Protein AF-A0A7Z9PPK4-F1 (afdb_monomer)

Foldseek 3Di:
DDPVVVVVVVVVVVVVVVVVVVVVVVVVVVPPDPLLVLDDQQAWEFEFDCPDPQDTWTFIARRPGTQWIEDDPPDPPPGAALLSNCVRQPAAFKWFADPNFIWGKHQGFYDYSVPSVCPGTARMKIFTADPVRGTHDIDGHNDDDPGIDTDDPPDDDPSVVD

Sequence (162 aa):
MNPKTRNMVSLLLVVVICAVVAKGSLQKNLTEQDPRELGDPNQMVVETRHSLPWHDEICVRRGKTELFILPNLFHWNSGSPMKDVFQNLGRPQFQGTFLDQDYYVWKVDVRYDWDMENKYRGRFLAVSFKYNKRVNDVTILEELPPDNTPIPAETEFDLESL

Solvent-accessible surface area (backbone atoms only — not comparable to full-atom values): 9201 Å² total; per-residue (Å²): 132,62,72,71,61,55,52,53,52,54,52,52,52,51,53,52,51,52,51,53,52,51,50,54,54,51,49,57,67,71,67,63,68,58,74,64,74,77,53,65,58,83,37,34,31,45,33,80,39,80,79,48,105,87,38,57,39,40,33,38,27,38,39,89,44,78,53,44,40,40,30,37,97,88,39,96,82,57,20,33,48,44,33,49,45,40,68,66,70,41,82,55,48,30,35,32,68,55,98,94,38,60,28,43,25,34,84,39,59,31,31,45,58,89,44,77,84,60,81,64,55,14,45,24,43,34,41,24,58,42,98,86,38,21,33,54,49,76,46,80,27,69,66,81,63,91,71,52,41,76,49,64,91,83,66,81,76,64,53,88,81,74

Radius of gyration: 24.43 Å; Cα contacts (8 Å, |Δi|>4): 265; chains: 1; bounding box: 61×30×78 Å

Structure (mmCIF, N/CA/C/O backbone):
data_AF-A0A7Z9PPK4-F1
#
_entry.id   AF-A0A7Z9PPK4-F1
#
loop_
_atom_site.group_PDB
_atom_site.id
_atom_site.type_symbol
_atom_site.label_atom_id
_atom_site.label_alt_id
_atom_site.label_comp_id
_atom_site.label_asym_id
_atom_site.label_entity_id
_atom_site.label_seq_id
_atom_site.pdbx_PDB_ins_code
_atom_site.Cartn_x
_atom_site.Cartn_y
_atom_site.Cartn_z
_atom_site.occupancy
_atom_site.B_iso_or_equiv
_atom_site.auth_seq_id
_atom_site.auth_comp_id
_atom_site.auth_asym_id
_atom_site.auth_atom_id
_atom_site.pdbx_PDB_model_num
ATOM 1 N N . MET A 1 1 ? 42.023 -11.708 -59.023 1.00 52.38 1 MET A N 1
ATOM 2 C CA . MET A 1 1 ? 42.223 -11.428 -57.580 1.00 52.38 1 MET A CA 1
ATOM 3 C C . MET A 1 1 ? 42.750 -12.691 -56.914 1.00 52.38 1 MET A C 1
ATOM 5 O O . MET A 1 1 ? 42.155 -13.742 -57.113 1.00 52.38 1 MET A O 1
ATOM 9 N N . ASN A 1 2 ? 43.875 -12.617 -56.202 1.00 47.59 2 ASN A N 1
ATOM 10 C CA . ASN A 1 2 ? 44.537 -13.782 -55.604 1.00 47.59 2 ASN A CA 1
ATOM 11 C C . ASN A 1 2 ? 43.668 -14.332 -54.439 1.00 47.59 2 ASN A C 1
ATOM 13 O O . ASN A 1 2 ? 43.238 -13.534 -53.601 1.00 47.59 2 ASN A O 1
ATOM 17 N N . PRO A 1 3 ? 43.355 -15.643 -54.361 1.00 55.81 3 PRO A N 1
ATOM 18 C CA . PRO A 1 3 ? 42.428 -16.203 -53.363 1.00 55.81 3 PRO A CA 1
ATOM 19 C C . PRO A 1 3 ? 42.806 -15.896 -51.904 1.00 55.81 3 PRO A C 1
ATOM 21 O O . PRO A 1 3 ? 41.924 -15.707 -51.068 1.00 55.81 3 PRO A O 1
ATOM 24 N N . LYS A 1 4 ? 44.103 -15.739 -51.603 1.00 55.94 4 LYS A N 1
ATOM 25 C CA . LYS A 1 4 ? 44.589 -15.335 -50.271 1.00 55.94 4 LYS A CA 1
ATOM 26 C C . LYS A 1 4 ? 44.150 -13.917 -49.878 1.00 55.94 4 LYS A C 1
ATOM 28 O O . LYS A 1 4 ? 43.807 -13.675 -48.725 1.00 55.94 4 LYS A O 1
ATOM 33 N N . THR A 1 5 ? 44.099 -12.995 -50.839 1.00 51.91 5 THR A N 1
ATOM 34 C CA . THR A 1 5 ? 43.698 -11.597 -50.614 1.00 51.91 5 THR A CA 1
ATOM 35 C C . THR A 1 5 ? 42.189 -11.475 -50.394 1.00 51.91 5 THR A C 1
ATOM 37 O O . THR A 1 5 ? 41.752 -10.650 -49.600 1.00 51.91 5 THR A O 1
ATOM 40 N N . ARG A 1 6 ? 41.385 -12.337 -51.036 1.00 57.19 6 ARG A N 1
ATOM 41 C CA . ARG A 1 6 ? 39.923 -12.372 -50.851 1.00 57.19 6 ARG A CA 1
ATOM 42 C C . ARG A 1 6 ? 39.543 -12.842 -49.441 1.00 57.19 6 ARG A C 1
ATOM 44 O O . ARG A 1 6 ? 38.683 -12.237 -48.813 1.00 57.19 6 ARG A O 1
ATOM 51 N N . ASN A 1 7 ? 40.250 -13.846 -48.920 1.00 56.62 7 ASN A N 1
ATOM 52 C CA . ASN A 1 7 ? 40.015 -14.379 -47.575 1.00 56.62 7 ASN A CA 1
ATOM 53 C C . ASN A 1 7 ? 40.413 -13.393 -46.469 1.00 56.62 7 ASN A C 1
ATOM 55 O O . ASN A 1 7 ? 39.692 -13.274 -45.484 1.00 56.62 7 ASN A O 1
ATOM 59 N N . MET A 1 8 ? 41.512 -12.648 -46.639 1.00 59.69 8 MET A N 1
ATOM 60 C CA . MET A 1 8 ? 41.910 -11.615 -45.672 1.00 59.69 8 MET A CA 1
ATOM 61 C C . MET A 1 8 ? 40.906 -10.462 -45.594 1.00 59.69 8 MET A C 1
ATOM 63 O O . MET A 1 8 ? 40.587 -10.019 -44.496 1.00 59.69 8 MET A O 1
ATOM 67 N N . VAL A 1 9 ? 40.379 -9.997 -46.733 1.00 61.44 9 VAL A N 1
ATOM 68 C CA . VAL A 1 9 ? 39.382 -8.913 -46.754 1.00 61.44 9 VAL A CA 1
ATOM 69 C C . VAL A 1 9 ? 38.075 -9.365 -46.101 1.00 61.44 9 VAL A C 1
ATOM 71 O O . VAL A 1 9 ? 37.527 -8.627 -45.289 1.00 61.44 9 VAL A O 1
ATOM 74 N N . SER A 1 10 ? 37.612 -10.590 -46.374 1.00 60.88 10 SER A N 1
ATOM 75 C CA . SER A 1 10 ? 36.425 -11.150 -45.714 1.00 60.88 10 SER A CA 1
ATOM 76 C C . SER A 1 10 ? 36.613 -11.327 -44.206 1.00 60.88 10 SER A C 1
ATOM 78 O O . SER A 1 10 ? 35.700 -11.007 -43.449 1.00 60.88 10 SER A O 1
ATOM 80 N N . LEU A 1 11 ? 37.789 -11.776 -43.754 1.00 64.50 11 LEU A N 1
ATOM 81 C CA . LEU A 1 11 ? 38.079 -11.919 -42.324 1.00 64.50 11 LEU A CA 1
ATOM 82 C C . LEU A 1 11 ? 38.080 -10.556 -41.616 1.00 64.50 11 LEU A C 1
ATOM 84 O O . LEU A 1 11 ? 37.500 -10.414 -40.543 1.00 64.50 11 LEU A O 1
ATOM 88 N N . LEU A 1 12 ? 38.678 -9.538 -42.244 1.00 66.25 12 LEU A N 1
ATOM 89 C CA . LEU A 1 12 ? 38.725 -8.181 -41.701 1.00 66.25 12 LEU A CA 1
ATOM 90 C C . LEU A 1 12 ? 37.319 -7.574 -41.581 1.00 66.25 12 LEU A C 1
ATOM 92 O O . LEU A 1 12 ? 36.995 -6.949 -40.576 1.00 66.25 12 LEU A O 1
ATOM 96 N N . LEU A 1 13 ? 36.463 -7.813 -42.578 1.00 61.56 13 LEU A N 1
ATOM 97 C CA . LEU A 1 13 ? 35.085 -7.319 -42.605 1.00 61.56 13 LEU A CA 1
ATOM 98 C C . LEU A 1 13 ? 34.229 -7.966 -41.502 1.00 61.56 13 LEU A C 1
ATOM 100 O O . LEU A 1 13 ? 33.476 -7.270 -40.826 1.00 61.56 13 LEU A O 1
ATOM 104 N N . VAL A 1 14 ? 34.410 -9.268 -41.249 1.00 64.12 14 VAL A N 1
ATOM 105 C CA . VAL A 1 14 ? 33.750 -9.980 -40.139 1.00 64.12 14 VAL A CA 1
ATOM 106 C C . VAL A 1 14 ? 34.211 -9.446 -38.781 1.00 64.12 14 VAL A C 1
ATOM 108 O O . VAL A 1 14 ? 33.376 -9.180 -37.922 1.00 64.12 14 VAL A O 1
ATOM 111 N N . VAL A 1 15 ? 35.515 -9.223 -38.583 1.00 64.69 15 VAL A N 1
ATOM 112 C CA . VAL A 1 15 ? 36.045 -8.688 -37.314 1.00 64.69 15 VAL A CA 1
ATOM 113 C C . VAL A 1 15 ? 35.524 -7.275 -37.038 1.00 64.69 15 VAL A C 1
ATOM 115 O O . VAL A 1 15 ? 35.145 -6.977 -35.906 1.00 64.69 15 VAL A O 1
ATOM 118 N N . VAL A 1 16 ? 35.441 -6.419 -38.061 1.00 62.81 16 VAL A N 1
ATOM 119 C CA . VAL A 1 16 ? 34.893 -5.061 -37.918 1.00 62.81 16 VAL A CA 1
ATOM 120 C C . VAL A 1 16 ? 33.399 -5.100 -37.585 1.00 62.81 16 VAL A C 1
ATOM 122 O O . VAL A 1 16 ? 32.973 -4.387 -36.680 1.00 62.81 16 VAL A O 1
ATOM 125 N N . ILE A 1 17 ? 32.609 -5.965 -38.233 1.00 61.97 17 ILE A N 1
ATOM 126 C CA . ILE A 1 17 ? 31.183 -6.128 -37.903 1.00 61.97 17 ILE A CA 1
ATOM 127 C C . ILE A 1 17 ? 31.018 -6.630 -36.463 1.00 61.97 17 ILE A C 1
ATOM 129 O O . ILE A 1 17 ? 30.249 -6.043 -35.705 1.00 61.97 17 ILE A O 1
ATOM 133 N N . CYS A 1 18 ? 31.778 -7.645 -36.042 1.00 60.41 18 CYS A N 1
ATOM 134 C CA . CYS A 1 18 ? 31.732 -8.148 -34.667 1.00 60.41 18 CYS A CA 1
ATOM 135 C C . CYS A 1 18 ? 32.120 -7.071 -33.642 1.00 60.41 18 CYS A C 1
ATOM 137 O O . CYS A 1 18 ? 31.479 -6.967 -32.599 1.00 60.41 18 CYS A O 1
ATOM 139 N N . ALA A 1 19 ? 33.116 -6.232 -33.941 1.00 57.12 19 ALA A N 1
ATOM 140 C CA . ALA A 1 19 ? 33.516 -5.130 -33.069 1.00 57.12 19 ALA A CA 1
ATOM 141 C C . ALA A 1 19 ? 32.439 -4.035 -32.977 1.00 57.12 19 ALA A C 1
ATOM 143 O O . ALA A 1 19 ? 32.196 -3.511 -31.892 1.00 57.12 19 ALA A O 1
ATOM 144 N N . VAL A 1 20 ? 31.758 -3.710 -34.081 1.00 58.31 20 VAL A N 1
ATOM 145 C CA . VAL A 1 20 ? 30.653 -2.735 -34.094 1.00 58.31 20 VAL A CA 1
ATOM 146 C C . VAL A 1 20 ? 29.429 -3.274 -33.347 1.00 58.31 20 VAL A C 1
ATOM 148 O O . VAL A 1 20 ? 28.821 -2.535 -32.577 1.00 58.31 20 VAL A O 1
ATOM 151 N N . VAL A 1 21 ? 29.107 -4.564 -33.493 1.00 59.03 21 VAL A N 1
ATOM 152 C CA . VAL A 1 21 ? 28.012 -5.216 -32.753 1.00 59.03 21 VAL A CA 1
ATOM 153 C C . VAL A 1 21 ? 28.336 -5.315 -31.260 1.00 59.03 21 VAL A C 1
ATOM 155 O O . VAL A 1 21 ? 27.489 -4.979 -30.436 1.00 59.03 21 VAL A O 1
ATOM 158 N N . ALA A 1 22 ? 29.567 -5.682 -30.892 1.00 54.81 22 ALA A N 1
ATOM 159 C CA . ALA A 1 22 ? 30.004 -5.709 -29.497 1.00 54.81 22 ALA A CA 1
ATOM 160 C C . ALA A 1 22 ? 29.978 -4.309 -28.868 1.00 54.81 22 ALA A C 1
ATOM 162 O O . ALA A 1 22 ? 29.516 -4.155 -27.742 1.00 54.81 22 ALA A O 1
ATOM 163 N N . LYS A 1 23 ? 30.400 -3.272 -29.605 1.00 52.19 23 LYS A N 1
ATOM 164 C CA . LYS A 1 23 ? 30.371 -1.885 -29.126 1.00 52.19 23 LYS A CA 1
ATOM 165 C C . LYS A 1 23 ? 28.940 -1.347 -29.019 1.00 52.19 23 LYS A C 1
ATOM 167 O O . LYS A 1 23 ? 28.623 -0.726 -28.016 1.00 52.19 23 LYS A O 1
ATOM 172 N N . GLY A 1 24 ? 28.056 -1.655 -29.971 1.00 46.38 24 GLY A N 1
ATOM 173 C CA . GLY A 1 24 ? 26.630 -1.308 -29.896 1.00 46.38 24 GLY A CA 1
ATOM 174 C C . GLY A 1 24 ? 25.877 -2.050 -28.782 1.00 46.38 24 GLY A C 1
ATOM 175 O O . GLY A 1 24 ? 25.009 -1.469 -28.135 1.00 46.38 24 GLY A O 1
ATOM 176 N N . SER A 1 25 ? 26.248 -3.304 -28.506 1.00 45.31 25 SER A N 1
ATOM 177 C CA . SER A 1 25 ? 25.702 -4.102 -27.401 1.00 45.31 25 SER A CA 1
ATOM 178 C C . SER A 1 25 ? 26.224 -3.655 -26.033 1.00 45.31 25 SER A C 1
ATOM 180 O O . SER A 1 25 ? 25.453 -3.643 -25.076 1.00 45.31 25 SER A O 1
ATOM 182 N N . LEU A 1 26 ? 27.501 -3.269 -25.920 1.00 44.47 26 LEU A 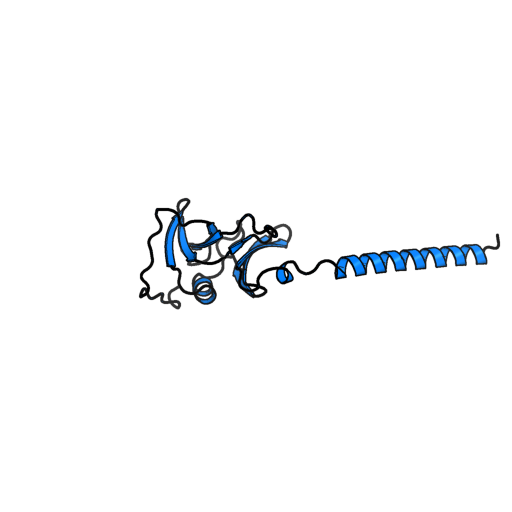N 1
ATOM 183 C CA . LEU A 1 26 ? 28.045 -2.677 -24.693 1.00 44.47 26 LEU A CA 1
ATOM 184 C C . LEU A 1 26 ? 27.444 -1.296 -24.431 1.00 44.47 26 LEU A C 1
ATOM 186 O O . LEU A 1 26 ? 27.170 -0.959 -23.287 1.00 44.47 26 LEU A O 1
ATOM 190 N N . GLN A 1 27 ? 27.222 -0.507 -25.481 1.00 40.12 27 GLN A N 1
ATOM 191 C CA . GLN A 1 27 ? 26.700 0.845 -25.344 1.00 40.12 27 GLN A CA 1
ATOM 192 C C . GLN A 1 27 ? 25.218 0.845 -24.954 1.00 40.12 27 GLN A C 1
ATOM 194 O O . GLN A 1 27 ? 24.862 1.627 -24.086 1.00 40.12 27 GLN A O 1
ATOM 199 N N . LYS A 1 28 ? 24.391 -0.084 -25.468 1.00 40.22 28 LYS A N 1
ATOM 200 C CA . LYS A 1 28 ? 23.012 -0.284 -24.973 1.00 40.22 28 LYS A CA 1
ATOM 201 C C . LYS A 1 28 ? 22.962 -0.659 -23.486 1.00 40.22 28 LYS A C 1
ATOM 203 O O . LYS A 1 28 ? 22.159 -0.089 -22.760 1.00 40.22 28 LYS A O 1
ATOM 208 N N . ASN A 1 29 ? 23.856 -1.539 -23.027 1.00 42.25 29 ASN A N 1
ATOM 209 C CA . ASN A 1 29 ? 23.921 -1.957 -21.618 1.00 42.25 29 ASN A CA 1
ATOM 210 C C . ASN A 1 29 ? 24.510 -0.896 -20.668 1.00 42.25 29 ASN A C 1
ATOM 212 O O . ASN A 1 29 ? 24.320 -0.997 -19.463 1.00 42.25 29 ASN A O 1
ATOM 216 N N . LEU A 1 30 ? 25.239 0.104 -21.177 1.00 43.88 30 LEU A N 1
ATOM 217 C CA . LEU A 1 30 ? 25.823 1.186 -20.367 1.00 43.88 30 LEU A CA 1
ATOM 218 C C . LEU A 1 30 ? 24.947 2.448 -20.308 1.00 43.88 30 LEU A C 1
ATOM 220 O O . LEU A 1 30 ? 25.234 3.336 -19.510 1.00 43.88 30 LEU A O 1
ATOM 224 N N . THR A 1 31 ? 23.913 2.559 -21.150 1.00 48.69 31 THR A N 1
ATOM 225 C CA . THR A 1 31 ? 23.030 3.740 -21.201 1.00 48.69 31 THR A CA 1
ATOM 226 C C . THR A 1 31 ? 21.666 3.547 -20.550 1.00 48.69 31 THR A C 1
ATOM 228 O O . THR A 1 31 ? 20.993 4.540 -20.292 1.00 48.69 31 THR A O 1
ATOM 231 N N . GLU A 1 32 ? 21.246 2.316 -20.258 1.00 50.31 32 GLU A N 1
ATOM 232 C CA . GLU A 1 32 ? 20.070 2.081 -19.413 1.00 50.31 32 GLU A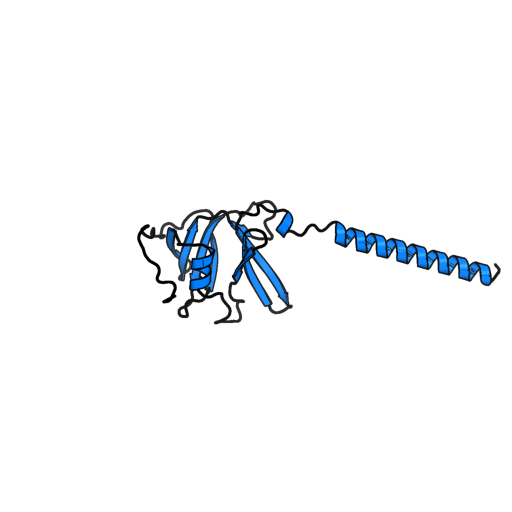 CA 1
ATOM 233 C C . GLU A 1 32 ? 20.501 2.171 -17.946 1.00 50.31 32 GLU A C 1
ATOM 235 O O . GLU A 1 32 ? 20.831 1.174 -17.308 1.00 50.31 32 GLU A O 1
ATOM 240 N N . GLN A 1 33 ? 20.553 3.398 -17.414 1.00 52.19 33 GLN A N 1
ATOM 241 C CA . GLN A 1 33 ? 20.532 3.585 -15.964 1.00 52.19 33 GLN A CA 1
ATOM 242 C C . GLN A 1 33 ? 19.301 2.865 -15.420 1.00 52.19 33 GLN A C 1
ATOM 244 O O . GLN A 1 33 ? 18.200 3.058 -15.941 1.00 52.19 33 GLN A O 1
ATOM 249 N N . ASP A 1 34 ? 19.498 2.040 -14.391 1.00 58.44 34 ASP A N 1
ATOM 250 C CA . ASP A 1 34 ? 18.403 1.353 -13.716 1.00 58.44 34 ASP A CA 1
ATOM 251 C C . ASP A 1 34 ? 17.343 2.413 -13.345 1.00 58.44 34 ASP A C 1
ATOM 253 O O . ASP A 1 34 ? 17.677 3.392 -12.671 1.00 58.44 34 ASP A O 1
ATOM 257 N N . PRO A 1 35 ? 16.076 2.272 -13.777 1.00 55.78 35 PRO A N 1
ATOM 258 C CA . PRO A 1 35 ? 14.988 3.173 -13.397 1.00 55.78 35 PRO A CA 1
ATOM 259 C C . PRO A 1 35 ? 14.904 3.428 -11.882 1.00 55.78 35 PRO A C 1
ATOM 261 O O . PRO A 1 35 ? 14.422 4.477 -11.448 1.00 55.78 35 PRO A O 1
ATOM 264 N N . ARG A 1 36 ? 15.404 2.492 -11.061 1.00 60.06 36 ARG A N 1
ATOM 265 C CA . ARG A 1 36 ? 15.516 2.609 -9.599 1.00 60.06 36 ARG A CA 1
ATOM 266 C C . ARG A 1 36 ? 16.565 3.630 -9.136 1.00 60.06 36 ARG A C 1
ATOM 268 O O . ARG A 1 36 ? 16.510 4.047 -7.983 1.00 60.06 36 ARG A O 1
ATOM 275 N N . GLU A 1 37 ? 17.499 4.036 -9.994 1.00 59.66 37 GLU A N 1
ATOM 276 C CA . GLU A 1 37 ? 18.561 5.018 -9.711 1.00 59.66 37 GLU A CA 1
ATOM 277 C C . GLU A 1 37 ? 18.197 6.453 -10.110 1.00 59.66 37 GLU A C 1
ATOM 279 O O . GLU A 1 37 ? 18.867 7.391 -9.687 1.00 59.66 37 GLU A O 1
ATOM 284 N N . LEU A 1 38 ? 17.125 6.635 -10.884 1.00 57.22 38 LEU A N 1
ATOM 285 C CA . LEU A 1 38 ? 16.678 7.939 -11.389 1.00 57.22 38 LEU A CA 1
ATOM 286 C C . LEU A 1 38 ? 15.575 8.594 -10.533 1.00 57.22 38 LEU A C 1
ATOM 288 O O . LEU A 1 38 ? 15.141 9.703 -10.839 1.00 57.22 38 LEU A O 1
ATOM 292 N N . GLY A 1 39 ? 15.104 7.924 -9.475 1.00 63.25 39 GLY A N 1
ATOM 293 C CA . GLY A 1 39 ? 14.023 8.401 -8.604 1.00 63.25 39 GLY A CA 1
ATOM 294 C C . GLY A 1 39 ? 14.494 8.928 -7.245 1.00 63.25 39 GLY A C 1
ATOM 295 O O . GLY A 1 39 ? 15.588 8.609 -6.787 1.00 63.25 39 GLY A O 1
ATOM 296 N N . ASP A 1 40 ? 13.637 9.700 -6.569 1.00 74.19 40 ASP A N 1
ATOM 297 C CA . ASP A 1 40 ? 13.850 10.081 -5.168 1.00 74.19 40 ASP A CA 1
ATOM 298 C C . ASP A 1 40 ? 13.935 8.810 -4.295 1.00 74.19 40 ASP A C 1
ATOM 300 O O . ASP A 1 40 ? 12.984 8.020 -4.277 1.00 74.19 40 ASP A O 1
ATOM 304 N N . PRO A 1 41 ? 15.044 8.586 -3.562 1.00 75.38 41 PRO A N 1
ATOM 305 C CA . PRO A 1 41 ? 15.221 7.390 -2.742 1.00 75.38 41 PRO A CA 1
ATOM 306 C C . PRO A 1 41 ? 14.209 7.282 -1.595 1.00 75.38 41 PRO A C 1
ATOM 308 O O . PRO A 1 41 ? 14.038 6.193 -1.049 1.00 75.38 41 PRO A O 1
ATOM 311 N N . ASN A 1 42 ? 13.541 8.376 -1.225 1.00 79.25 42 ASN A N 1
ATOM 312 C CA . ASN A 1 42 ? 12.534 8.405 -0.168 1.00 79.25 42 ASN A CA 1
ATOM 313 C C . ASN A 1 42 ? 11.103 8.229 -0.690 1.00 79.25 42 ASN A C 1
ATOM 315 O O . ASN A 1 42 ? 10.205 7.958 0.111 1.00 79.25 42 ASN A O 1
ATOM 319 N N . GLN A 1 43 ? 10.883 8.349 -2.002 1.00 84.44 43 GLN A N 1
ATOM 320 C CA . GLN A 1 43 ? 9.566 8.166 -2.603 1.00 84.44 43 GLN A CA 1
ATOM 321 C C . GLN A 1 43 ? 9.199 6.679 -2.651 1.00 84.44 43 GLN A C 1
ATOM 323 O O . GLN A 1 43 ? 10.024 5.824 -2.996 1.00 84.44 43 GLN A O 1
ATOM 328 N N . MET A 1 44 ? 7.945 6.362 -2.317 1.00 89.62 44 MET A N 1
ATOM 329 C CA . MET A 1 44 ? 7.418 5.021 -2.538 1.00 89.62 44 MET A CA 1
ATOM 330 C C . MET A 1 44 ? 7.073 4.810 -4.006 1.00 89.62 44 MET A C 1
ATOM 332 O O . MET A 1 44 ? 6.566 5.697 -4.690 1.00 89.62 44 MET A O 1
ATOM 336 N N . VAL A 1 45 ? 7.319 3.602 -4.491 1.00 88.38 45 VAL A N 1
ATOM 337 C CA . VAL A 1 45 ? 6.980 3.217 -5.855 1.00 88.38 45 VAL A CA 1
ATOM 338 C C . VAL A 1 45 ? 6.242 1.892 -5.818 1.00 88.38 45 VAL A C 1
ATOM 340 O O . VAL A 1 45 ? 6.731 0.928 -5.228 1.00 88.38 45 VAL A O 1
ATOM 343 N N . VAL A 1 46 ? 5.075 1.863 -6.452 1.00 87.25 46 VAL A N 1
ATOM 344 C CA . VAL A 1 46 ? 4.361 0.636 -6.798 1.00 87.25 46 VAL A CA 1
ATOM 345 C C . VAL A 1 46 ? 4.909 0.176 -8.147 1.00 87.25 46 VAL A C 1
ATOM 347 O O . VAL A 1 46 ? 4.685 0.813 -9.173 1.00 87.25 46 VAL A O 1
ATOM 350 N N . GLU A 1 47 ? 5.711 -0.880 -8.119 1.00 83.62 47 GLU A N 1
ATOM 351 C CA . GLU A 1 47 ? 6.420 -1.445 -9.264 1.00 83.62 47 GLU A CA 1
ATOM 352 C C . GLU A 1 47 ? 5.694 -2.683 -9.779 1.00 83.62 47 GLU A C 1
ATOM 354 O O . GLU A 1 47 ? 5.399 -3.592 -9.003 1.00 83.62 47 GLU A O 1
ATOM 359 N N . THR A 1 48 ? 5.450 -2.736 -11.087 1.00 76.00 48 THR A N 1
ATOM 360 C CA . THR A 1 48 ? 4.908 -3.927 -11.744 1.00 76.00 48 THR A CA 1
ATOM 361 C C . THR A 1 48 ? 6.075 -4.738 -12.285 1.00 76.00 48 THR A C 1
ATOM 363 O O . THR A 1 48 ? 6.721 -4.357 -13.259 1.00 76.00 48 THR A O 1
ATOM 366 N N . ARG A 1 49 ? 6.377 -5.872 -11.653 1.00 71.44 49 ARG A N 1
ATOM 367 C CA . ARG A 1 49 ? 7.452 -6.759 -12.096 1.00 71.44 49 ARG A CA 1
ATOM 368 C C . ARG A 1 49 ? 6.890 -7.841 -12.996 1.00 71.44 49 ARG A C 1
ATOM 370 O O . ARG A 1 49 ? 6.169 -8.723 -12.541 1.00 71.44 49 ARG A O 1
ATOM 377 N N . HIS A 1 50 ? 7.305 -7.817 -14.255 1.00 61.31 50 HIS A N 1
ATOM 378 C CA . HIS A 1 50 ? 7.119 -8.942 -15.166 1.00 61.31 50 HIS A CA 1
ATOM 379 C C . HIS A 1 50 ? 8.237 -9.955 -14.908 1.00 61.31 50 HIS A C 1
ATOM 381 O O . HIS A 1 50 ? 9.279 -9.928 -15.565 1.00 61.31 50 HIS A O 1
ATOM 387 N N . SER A 1 51 ? 8.074 -10.802 -13.889 1.00 51.16 51 SER A N 1
ATOM 388 C CA . SER A 1 51 ? 9.107 -11.777 -13.524 1.00 51.16 51 SER A CA 1
ATOM 389 C C . SER A 1 51 ? 9.066 -13.012 -14.433 1.00 51.16 51 SER A C 1
ATOM 391 O O . SER A 1 51 ? 10.121 -13.543 -14.782 1.00 51.16 51 SER A O 1
ATOM 393 N N . LEU A 1 52 ? 7.876 -13.434 -14.889 1.00 44.12 52 LEU A N 1
ATOM 394 C CA . LEU A 1 52 ? 7.650 -14.541 -15.834 1.00 44.12 52 LEU A CA 1
ATOM 395 C C . LEU A 1 52 ? 6.358 -14.313 -16.655 1.00 44.12 52 LEU A C 1
ATOM 397 O O . LEU A 1 52 ? 5.487 -13.587 -16.189 1.00 44.12 52 LEU A O 1
ATOM 401 N N . PRO A 1 53 ? 6.141 -15.000 -17.803 1.00 46.84 53 PRO A N 1
ATOM 402 C CA . PRO A 1 53 ? 4.940 -14.859 -18.658 1.00 46.84 53 PRO A CA 1
ATOM 403 C C . PRO A 1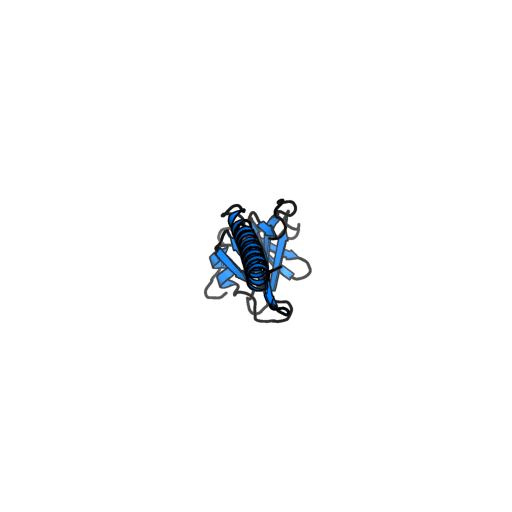 53 ? 3.577 -15.130 -17.987 1.00 46.84 53 PRO A C 1
ATOM 405 O O . PRO A 1 53 ? 2.541 -15.038 -18.635 1.00 46.84 53 PRO A O 1
ATOM 408 N N . TRP A 1 54 ? 3.579 -15.513 -16.710 1.00 47.94 54 TRP A N 1
ATOM 409 C CA . TRP A 1 54 ? 2.408 -15.907 -15.923 1.00 47.94 54 TRP A CA 1
ATOM 410 C C . TRP A 1 54 ? 2.395 -15.253 -14.530 1.00 47.94 54 TRP A C 1
ATOM 412 O O . TRP A 1 54 ? 1.523 -15.560 -13.719 1.00 47.94 54 TRP A O 1
ATOM 422 N N . HIS A 1 55 ? 3.411 -14.444 -14.210 1.00 53.06 55 HIS A N 1
ATOM 423 C CA . HIS A 1 55 ? 3.641 -13.885 -12.879 1.00 53.06 55 HIS A CA 1
ATOM 424 C C . HIS A 1 55 ? 3.952 -12.399 -13.013 1.00 53.06 55 HIS A C 1
ATOM 426 O O . HIS A 1 55 ? 5.111 -12.001 -13.118 1.00 53.06 55 HIS A O 1
ATOM 432 N N . ASP A 1 56 ? 2.891 -11.598 -13.010 1.00 56.16 56 ASP A N 1
ATOM 433 C CA . ASP A 1 56 ? 3.012 -10.193 -12.662 1.00 56.16 56 ASP A CA 1
ATOM 434 C C . ASP A 1 56 ? 2.982 -10.108 -11.138 1.00 56.16 56 ASP A C 1
ATOM 436 O O . ASP A 1 56 ? 1.993 -10.466 -10.492 1.00 56.16 56 ASP A O 1
ATOM 440 N N . GLU A 1 57 ? 4.104 -9.701 -10.556 1.00 72.69 57 GLU A N 1
ATOM 441 C CA . GLU A 1 57 ? 4.195 -9.386 -9.135 1.00 72.69 57 GLU A CA 1
ATOM 442 C C . GLU A 1 57 ? 4.180 -7.870 -8.996 1.00 72.69 57 GLU A C 1
ATOM 444 O O . GLU A 1 57 ? 5.046 -7.181 -9.538 1.00 72.69 57 GLU A O 1
ATOM 449 N N . ILE A 1 58 ? 3.204 -7.334 -8.266 1.00 78.31 58 ILE A N 1
ATOM 450 C CA . ILE A 1 58 ? 3.243 -5.924 -7.886 1.00 78.31 58 ILE A CA 1
ATOM 451 C C . ILE A 1 58 ? 4.030 -5.832 -6.579 1.00 78.31 58 ILE A C 1
ATOM 453 O O . ILE A 1 58 ? 3.741 -6.526 -5.604 1.00 78.31 58 ILE A O 1
ATOM 457 N N . CYS A 1 59 ? 5.042 -4.976 -6.564 1.00 87.06 59 CYS A N 1
ATOM 458 C CA . CYS A 1 59 ? 5.930 -4.746 -5.435 1.00 87.06 59 CYS A CA 1
ATOM 459 C C . CYS A 1 59 ? 5.823 -3.288 -4.995 1.00 87.06 59 CYS A C 1
ATOM 461 O O . CYS A 1 59 ? 5.976 -2.383 -5.810 1.00 87.06 59 CYS A O 1
ATOM 463 N N . VAL A 1 60 ? 5.672 -3.038 -3.697 1.00 88.94 60 VAL A N 1
ATOM 464 C CA . VAL A 1 60 ? 5.844 -1.694 -3.140 1.00 88.94 60 VAL A CA 1
ATOM 465 C C . VAL A 1 60 ? 7.264 -1.562 -2.610 1.00 88.94 60 VAL A C 1
ATOM 467 O O . VAL A 1 60 ? 7.709 -2.355 -1.780 1.00 88.94 60 VAL A O 1
ATOM 470 N N . ARG A 1 61 ? 7.991 -0.553 -3.088 1.00 89.62 61 ARG A N 1
ATOM 471 C CA . ARG A 1 61 ? 9.377 -0.281 -2.691 1.00 89.62 61 ARG A CA 1
ATOM 472 C C . ARG A 1 61 ? 9.586 1.168 -2.274 1.00 89.62 61 ARG A C 1
ATOM 474 O O . ARG A 1 61 ? 8.804 2.045 -2.627 1.00 89.62 61 ARG A O 1
ATOM 481 N N . ARG A 1 62 ? 10.695 1.424 -1.583 1.00 87.69 62 ARG A N 1
ATOM 482 C CA . ARG A 1 62 ? 11.244 2.763 -1.333 1.00 87.69 62 ARG A CA 1
ATOM 483 C C . ARG A 1 62 ? 12.715 2.767 -1.738 1.00 87.69 62 ARG A C 1
ATOM 485 O O . ARG A 1 62 ? 13.511 1.995 -1.200 1.00 87.69 62 ARG A O 1
ATOM 492 N N . GLY A 1 63 ? 13.073 3.583 -2.728 1.00 82.06 63 GLY A N 1
ATOM 493 C CA . GLY A 1 63 ? 14.397 3.517 -3.351 1.00 82.06 63 GLY A CA 1
ATOM 494 C C . GLY A 1 63 ? 14.680 2.114 -3.906 1.00 82.06 63 GLY A C 1
ATOM 495 O O . GLY A 1 63 ? 13.904 1.607 -4.719 1.00 82.06 63 GLY A O 1
ATOM 496 N N . LYS A 1 64 ? 15.767 1.477 -3.448 1.00 79.25 64 LYS A N 1
ATOM 497 C CA . LYS A 1 64 ? 16.147 0.096 -3.814 1.00 79.25 64 LYS A CA 1
ATOM 498 C C . LYS A 1 64 ? 15.561 -0.977 -2.880 1.00 79.25 64 LYS A C 1
ATOM 500 O O . LYS A 1 64 ? 15.743 -2.162 -3.146 1.00 79.25 64 LYS A O 1
ATOM 505 N N . THR A 1 65 ? 14.879 -0.584 -1.804 1.00 84.94 65 THR A N 1
ATOM 506 C CA . THR A 1 65 ? 14.375 -1.504 -0.777 1.00 84.94 65 THR A CA 1
ATOM 507 C C . THR A 1 65 ? 12.946 -1.923 -1.084 1.00 84.9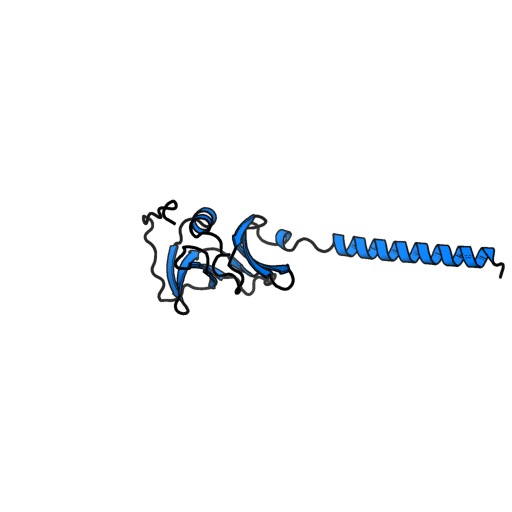4 65 THR A C 1
ATOM 509 O O . THR A 1 65 ? 12.046 -1.085 -1.127 1.00 84.94 65 THR A O 1
ATOM 512 N N . GLU A 1 66 ? 12.731 -3.222 -1.259 1.00 87.75 66 GLU A N 1
ATOM 513 C CA . GLU A 1 66 ? 11.398 -3.821 -1.300 1.00 87.75 66 GLU A CA 1
ATOM 514 C C . GLU A 1 66 ? 10.767 -3.810 0.093 1.00 87.75 66 GLU A C 1
ATOM 516 O O . GLU A 1 66 ? 11.409 -4.192 1.069 1.00 87.75 66 GLU A O 1
ATOM 521 N N . LEU A 1 67 ? 9.522 -3.342 0.178 1.00 89.69 67 LEU A N 1
ATOM 522 C CA . LEU A 1 67 ? 8.780 -3.264 1.433 1.00 89.69 67 LEU A CA 1
ATOM 523 C C . LEU A 1 67 ? 7.794 -4.424 1.551 1.00 89.69 67 LEU A C 1
ATOM 525 O O . LEU A 1 67 ? 7.714 -5.056 2.597 1.00 89.69 67 LEU A O 1
ATOM 529 N N . PHE A 1 68 ? 7.023 -4.700 0.502 1.00 89.75 68 PHE A N 1
ATOM 530 C CA . PHE A 1 68 ? 6.093 -5.825 0.475 1.00 89.75 68 PHE A CA 1
ATOM 531 C C . PHE A 1 68 ? 5.593 -6.090 -0.944 1.00 89.75 68 PHE A C 1
ATOM 533 O O . PHE A 1 68 ? 5.704 -5.242 -1.834 1.00 89.75 68 PHE A O 1
ATOM 540 N N . ILE A 1 69 ? 5.002 -7.267 -1.127 1.00 86.69 69 ILE A N 1
ATOM 541 C CA . ILE A 1 69 ? 4.448 -7.732 -2.391 1.00 86.69 69 ILE A CA 1
ATOM 542 C C . ILE A 1 69 ? 2.933 -7.896 -2.293 1.00 86.69 69 ILE A C 1
ATOM 544 O O . ILE A 1 69 ? 2.379 -8.327 -1.274 1.00 86.69 69 ILE A O 1
ATOM 548 N N . LEU A 1 70 ? 2.259 -7.558 -3.381 1.00 81.19 70 LEU A N 1
ATOM 549 C CA . LEU A 1 70 ? 0.855 -7.868 -3.579 1.00 81.19 70 LEU A CA 1
ATOM 550 C C . LEU A 1 70 ? 0.720 -9.268 -4.185 1.00 81.19 70 LEU A C 1
ATOM 552 O O . LEU A 1 70 ? 1.625 -9.737 -4.882 1.00 81.19 70 LEU A O 1
ATOM 556 N N . PRO A 1 71 ? -0.423 -9.938 -3.973 1.00 71.12 71 PRO A N 1
ATOM 557 C CA . PRO A 1 71 ? -0.685 -11.198 -4.636 1.00 71.12 71 PRO A CA 1
ATOM 558 C C . PRO A 1 71 ? -0.852 -10.990 -6.146 1.00 71.12 71 PRO A C 1
ATOM 560 O O . PRO A 1 71 ? -1.585 -10.110 -6.587 1.00 71.12 71 PRO A O 1
ATOM 563 N N . ASN A 1 72 ? -0.259 -11.877 -6.944 1.00 66.44 72 ASN A N 1
ATOM 564 C CA . ASN A 1 72 ? -0.718 -12.092 -8.316 1.00 66.44 72 ASN A CA 1
ATOM 565 C C . ASN A 1 72 ? -2.208 -12.507 -8.287 1.00 66.44 72 ASN A C 1
ATOM 567 O O . ASN A 1 72 ? -2.608 -13.297 -7.422 1.00 66.44 72 ASN A O 1
ATOM 571 N N . LEU A 1 73 ? -3.007 -12.022 -9.246 1.00 59.47 73 LEU A N 1
ATOM 572 C CA . LEU A 1 73 ? -4.453 -12.266 -9.401 1.00 59.47 73 LEU A CA 1
ATOM 573 C C . LEU A 1 73 ? -4.855 -13.749 -9.264 1.00 59.47 73 LEU A C 1
ATOM 575 O O . LEU A 1 73 ? -5.983 -14.058 -8.886 1.00 59.47 73 LEU A O 1
ATOM 579 N N . PHE A 1 74 ? -3.931 -14.675 -9.528 1.00 59.28 74 PHE A N 1
ATOM 580 C CA . PHE A 1 74 ? -4.172 -16.120 -9.522 1.00 59.28 74 PHE A CA 1
ATOM 581 C C . PHE A 1 74 ? -3.870 -16.838 -8.195 1.00 59.28 74 PHE A C 1
ATOM 583 O O . PHE A 1 74 ? -4.200 -18.018 -8.054 1.00 59.28 74 PHE A O 1
ATOM 590 N N . HIS A 1 75 ? -3.272 -16.172 -7.199 1.00 63.03 75 HIS A N 1
ATOM 591 C CA . HIS A 1 75 ? -2.827 -16.832 -5.967 1.00 63.03 75 HIS A CA 1
ATOM 592 C C . HIS A 1 75 ? -3.431 -16.204 -4.706 1.00 63.03 75 HIS A C 1
ATOM 594 O O . HIS A 1 75 ? -2.995 -15.188 -4.173 1.00 63.03 75 HIS A O 1
ATOM 600 N N . TRP A 1 76 ? -4.440 -16.883 -4.159 1.00 57.47 76 TRP A N 1
ATOM 601 C CA . TRP A 1 76 ? -5.163 -16.458 -2.959 1.00 57.47 76 TRP A CA 1
ATOM 602 C C . TRP A 1 76 ? -4.274 -16.226 -1.718 1.00 57.47 76 TRP A C 1
ATOM 604 O O . TRP A 1 76 ? -4.582 -15.333 -0.930 1.00 57.47 76 TRP A O 1
ATOM 614 N N . ASN A 1 77 ? -3.143 -16.931 -1.593 1.00 66.88 77 ASN A N 1
ATOM 615 C CA . ASN A 1 77 ? -2.233 -16.876 -0.439 1.00 66.88 77 ASN A CA 1
ATOM 616 C C . ASN A 1 77 ? -0.849 -16.256 -0.733 1.00 66.88 77 ASN A C 1
ATOM 618 O O . ASN A 1 77 ? 0.082 -16.521 0.019 1.00 66.88 77 ASN A O 1
ATOM 622 N N . SER A 1 78 ? -0.659 -15.485 -1.808 1.00 71.25 78 SER A N 1
ATOM 623 C CA . SER A 1 78 ? 0.684 -15.008 -2.207 1.00 71.25 78 SER A CA 1
ATOM 624 C C . SER A 1 78 ? 1.068 -13.604 -1.730 1.00 71.25 78 SER A C 1
ATOM 626 O O . SER A 1 78 ? 2.236 -13.249 -1.835 1.00 71.25 78 SER A O 1
ATOM 628 N N . GLY A 1 79 ? 0.141 -12.814 -1.182 1.00 82.06 79 GLY A N 1
ATOM 629 C CA . GLY A 1 79 ? 0.457 -11.470 -0.683 1.00 82.06 79 GLY A CA 1
ATOM 630 C C . GLY A 1 79 ? 1.365 -11.490 0.550 1.00 82.06 79 GLY A C 1
ATOM 631 O O . GLY A 1 79 ? 1.381 -12.468 1.313 1.00 82.06 79 GLY A O 1
ATOM 632 N N . SER A 1 80 ? 2.095 -10.401 0.788 1.00 89.38 80 SER A N 1
ATOM 633 C CA . SER A 1 80 ? 2.841 -10.223 2.038 1.00 89.38 80 SER A CA 1
ATOM 634 C C . SER A 1 80 ? 1.909 -10.272 3.260 1.00 89.38 80 SER A C 1
ATOM 636 O O . SER A 1 80 ? 0.761 -9.826 3.174 1.00 89.38 80 SER A O 1
ATOM 638 N N . PRO A 1 81 ? 2.364 -10.818 4.399 1.00 91.56 81 PRO A N 1
ATOM 639 C CA . PRO A 1 81 ? 1.665 -10.706 5.678 1.00 91.56 81 PRO A CA 1
ATOM 640 C C . PRO A 1 81 ? 1.395 -9.247 6.070 1.00 91.56 81 PRO A C 1
ATOM 642 O O . PRO A 1 81 ? 2.224 -8.367 5.841 1.00 91.56 81 PRO A O 1
ATOM 645 N N . MET A 1 82 ? 0.254 -8.996 6.712 1.00 92.94 82 MET A N 1
ATOM 646 C CA . MET A 1 82 ? -0.125 -7.681 7.238 1.00 92.94 82 MET A CA 1
ATOM 647 C C . MET A 1 82 ? 0.908 -7.154 8.235 1.00 92.94 82 MET A C 1
ATOM 649 O O . MET A 1 82 ? 1.262 -5.976 8.186 1.00 92.94 82 MET A O 1
ATOM 653 N N . LYS A 1 83 ? 1.452 -8.044 9.073 1.00 93.00 83 LYS A N 1
ATOM 654 C CA . LYS A 1 83 ? 2.561 -7.752 9.985 1.00 93.00 83 LYS A CA 1
ATOM 655 C C . LYS A 1 83 ? 3.730 -7.059 9.280 1.00 93.00 83 LYS A C 1
ATOM 657 O O . LYS A 1 83 ? 4.170 -6.006 9.735 1.00 93.00 83 LYS A O 1
ATOM 662 N N . ASP A 1 84 ? 4.184 -7.599 8.152 1.00 91.75 84 ASP A N 1
ATOM 663 C CA . ASP A 1 84 ? 5.343 -7.076 7.419 1.00 91.75 84 ASP A CA 1
ATOM 664 C C . ASP A 1 84 ? 5.054 -5.685 6.842 1.00 91.75 84 ASP A C 1
ATOM 666 O O . ASP A 1 84 ? 5.898 -4.789 6.898 1.00 91.75 84 ASP A O 1
ATOM 670 N N . VAL A 1 85 ? 3.829 -5.460 6.351 1.00 93.25 85 VAL A N 1
ATOM 671 C CA . VAL A 1 85 ? 3.401 -4.139 5.864 1.00 93.25 85 VAL A CA 1
ATOM 672 C C . VAL A 1 85 ? 3.453 -3.106 6.989 1.00 93.25 85 VAL A C 1
ATOM 674 O O . VAL A 1 85 ? 4.017 -2.029 6.808 1.00 93.25 85 VAL A O 1
ATOM 677 N N . PHE A 1 86 ? 2.918 -3.437 8.165 1.00 93.62 86 PHE A N 1
ATOM 678 C CA . PHE A 1 86 ? 2.904 -2.533 9.318 1.00 93.62 86 PHE A CA 1
ATOM 679 C C . PHE A 1 86 ? 4.310 -2.289 9.878 1.00 93.62 86 PHE A C 1
ATOM 681 O O . PHE A 1 86 ? 4.610 -1.178 10.314 1.00 93.62 86 PHE A O 1
ATOM 688 N N . GLN A 1 87 ? 5.199 -3.283 9.830 1.00 92.00 87 GLN A N 1
ATO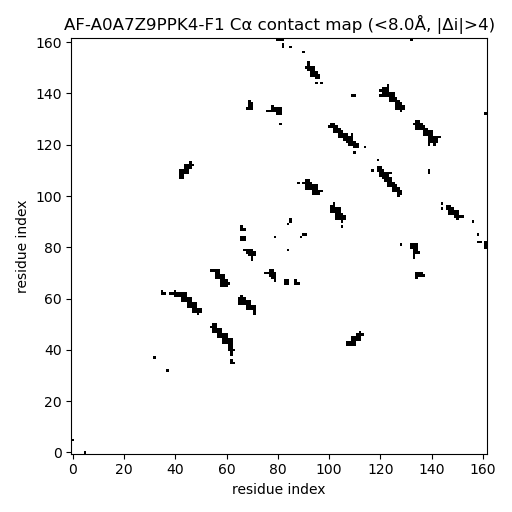M 689 C CA . GLN A 1 87 ? 6.604 -3.109 10.205 1.00 92.00 87 GLN A CA 1
ATOM 690 C C . GLN A 1 87 ? 7.342 -2.169 9.243 1.00 92.00 87 GLN A C 1
ATOM 692 O O . GLN A 1 87 ? 8.085 -1.296 9.690 1.00 92.00 87 GLN A O 1
ATOM 697 N N . ASN A 1 88 ? 7.117 -2.310 7.934 1.00 91.38 88 ASN A N 1
ATOM 698 C CA . ASN A 1 88 ? 7.846 -1.554 6.913 1.00 91.38 88 ASN A CA 1
ATOM 699 C C . ASN A 1 88 ? 7.294 -0.141 6.675 1.00 91.38 88 ASN A C 1
ATOM 701 O O . ASN A 1 88 ? 8.060 0.795 6.432 1.00 91.38 88 ASN A O 1
ATOM 705 N N . LEU A 1 89 ? 5.974 0.034 6.735 1.00 91.44 89 LEU A N 1
ATOM 706 C CA . LEU A 1 89 ? 5.320 1.332 6.542 1.00 91.44 89 LEU A CA 1
ATOM 707 C C . LEU A 1 89 ? 5.080 2.086 7.852 1.00 91.44 89 LEU A C 1
ATOM 709 O O . LEU A 1 89 ? 4.812 3.289 7.831 1.00 91.44 89 LEU A O 1
ATOM 713 N N . GLY A 1 90 ? 5.179 1.396 8.986 1.00 92.06 90 GLY A N 1
ATOM 714 C CA . GLY A 1 90 ? 4.738 1.904 10.274 1.00 92.06 90 GLY A CA 1
ATOM 715 C C . GLY A 1 90 ? 3.215 1.897 10.394 1.00 92.06 90 GLY A C 1
ATOM 716 O O . GLY A 1 90 ? 2.496 1.208 9.669 1.00 92.06 90 GLY A O 1
ATOM 717 N N . ARG A 1 91 ? 2.706 2.700 11.326 1.00 92.38 91 ARG A N 1
ATOM 718 C CA . ARG A 1 91 ? 1.278 2.765 11.645 1.00 92.38 91 ARG A CA 1
ATOM 719 C C . ARG A 1 91 ? 0.480 3.527 10.566 1.00 92.38 91 ARG A C 1
ATOM 721 O O . ARG A 1 91 ? 0.882 4.644 10.225 1.00 92.38 91 ARG A O 1
ATOM 728 N N . PRO A 1 92 ? -0.652 2.986 10.071 1.00 95.19 92 PRO A N 1
ATOM 729 C CA . PRO A 1 92 ? -1.549 3.720 9.179 1.00 95.19 92 PRO A CA 1
ATOM 730 C C . PRO A 1 92 ? -2.208 4.897 9.906 1.00 95.19 92 PRO A C 1
ATOM 732 O O . PRO A 1 92 ? -2.434 4.854 11.117 1.00 95.19 92 PRO A O 1
ATOM 735 N N . GLN A 1 93 ? -2.525 5.962 9.169 1.00 96.12 93 GLN A N 1
ATOM 736 C CA . GLN A 1 93 ? -3.179 7.152 9.729 1.00 96.12 93 GLN A CA 1
ATOM 737 C C . GLN A 1 93 ? -4.699 7.121 9.564 1.00 96.12 93 GLN A C 1
ATOM 739 O O . GLN A 1 93 ? -5.402 7.760 10.347 1.00 96.12 93 GLN A O 1
ATOM 744 N N . PHE A 1 94 ? -5.206 6.384 8.576 1.00 95.44 94 PHE A N 1
ATOM 745 C CA . PHE A 1 94 ? -6.636 6.282 8.299 1.00 95.44 94 PHE A CA 1
ATOM 746 C C . PHE A 1 94 ? -7.026 4.839 7.995 1.00 95.44 94 PHE A C 1
ATOM 748 O O . PHE A 1 94 ? -6.187 4.019 7.614 1.00 95.44 94 PHE A O 1
ATOM 755 N N . GLN A 1 95 ? -8.309 4.556 8.164 1.00 94.75 95 GLN A N 1
ATOM 756 C CA . GLN A 1 95 ? -8.967 3.347 7.690 1.00 94.75 95 GLN A CA 1
ATOM 757 C C . GLN A 1 95 ? -10.259 3.740 6.984 1.00 94.75 95 GLN A C 1
ATOM 759 O O . GLN A 1 95 ? -10.910 4.702 7.389 1.00 94.75 95 GLN A O 1
ATOM 764 N N . GLY A 1 96 ? -10.659 3.000 5.967 1.00 90.50 96 GLY A N 1
ATOM 765 C CA . GLY A 1 96 ? -11.895 3.271 5.244 1.00 90.50 96 GLY A CA 1
ATOM 766 C C . GLY A 1 96 ? -12.287 2.097 4.372 1.00 90.50 96 GLY A C 1
ATOM 767 O O . GLY A 1 96 ? -11.562 1.107 4.302 1.00 90.50 96 GLY A O 1
ATOM 768 N N . THR A 1 97 ? -13.416 2.227 3.692 1.00 88.69 97 THR A N 1
ATOM 769 C CA . THR A 1 97 ? -13.889 1.226 2.740 1.00 88.69 97 THR A CA 1
ATOM 770 C C . THR A 1 97 ? -13.878 1.852 1.350 1.00 88.69 97 THR A C 1
ATOM 772 O O . THR A 1 97 ? -14.384 2.947 1.162 1.00 88.69 97 THR A O 1
ATOM 775 N N . PHE A 1 98 ? -13.290 1.188 0.361 1.00 79.31 98 PHE A N 1
ATOM 776 C CA . PHE A 1 98 ? -13.302 1.636 -1.033 1.00 79.31 98 PHE A CA 1
ATOM 777 C C . PHE A 1 98 ? -13.564 0.430 -1.932 1.00 79.31 98 PHE A C 1
ATOM 779 O O . PHE A 1 98 ? -13.044 -0.645 -1.667 1.00 79.31 98 PHE A O 1
ATOM 786 N N . LEU A 1 99 ? -14.397 0.570 -2.970 1.00 79.88 99 LEU A N 1
ATOM 787 C CA . LEU A 1 99 ? -14.744 -0.542 -3.877 1.00 79.88 99 LEU A CA 1
ATOM 788 C C . LEU A 1 99 ? -15.125 -1.846 -3.135 1.00 79.88 99 LEU A C 1
ATOM 790 O O . LEU A 1 99 ? -14.670 -2.931 -3.496 1.00 79.88 99 LEU A O 1
ATOM 794 N N . ASP A 1 100 ? -15.927 -1.722 -2.073 1.00 83.00 100 ASP A N 1
ATOM 795 C CA . ASP A 1 100 ? -16.377 -2.829 -1.213 1.00 83.00 100 ASP A CA 1
ATOM 796 C C . ASP A 1 100 ? -15.251 -3.600 -0.486 1.00 83.00 100 ASP A C 1
ATOM 798 O O . ASP A 1 100 ? -15.422 -4.762 -0.111 1.00 83.00 100 ASP A O 1
ATOM 802 N N . GLN A 1 101 ? -14.096 -2.964 -0.261 1.00 84.88 101 GLN A N 1
ATOM 803 C CA . GLN A 1 101 ? -12.982 -3.519 0.512 1.00 84.88 101 GLN A CA 1
ATOM 804 C C . GLN A 1 101 ? -12.529 -2.559 1.608 1.00 84.88 101 GLN A C 1
ATOM 806 O O . GLN A 1 101 ? -12.460 -1.351 1.393 1.00 84.88 101 GLN A O 1
ATOM 811 N N . ASP A 1 102 ? -12.159 -3.106 2.764 1.00 91.06 102 ASP A N 1
ATOM 812 C CA . ASP A 1 102 ? -11.565 -2.329 3.848 1.00 91.06 102 ASP A CA 1
ATOM 813 C C . ASP A 1 102 ? -10.072 -2.092 3.589 1.00 91.06 102 ASP A C 1
ATOM 815 O O . ASP A 1 102 ? -9.306 -3.025 3.327 1.00 91.06 102 ASP A O 1
ATOM 819 N N . TYR A 1 103 ? -9.654 -0.835 3.700 1.00 93.44 103 TYR A N 1
ATOM 820 C CA . TYR A 1 103 ? -8.282 -0.389 3.513 1.00 93.44 103 TYR A CA 1
ATOM 821 C C . TYR A 1 103 ? -7.737 0.261 4.778 1.00 93.44 103 TYR A C 1
ATOM 823 O O . TYR A 1 103 ? -8.412 1.040 5.454 1.00 93.44 103 TYR A O 1
ATOM 831 N N . TYR A 1 104 ? -6.453 0.017 5.023 1.00 94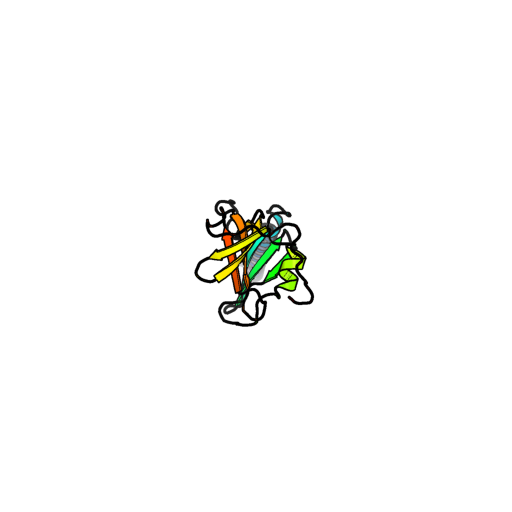.81 104 TYR A N 1
ATOM 832 C CA . TYR A 1 104 ? -5.616 0.868 5.858 1.00 94.81 104 TYR A CA 1
ATOM 833 C C . TYR A 1 104 ? -4.833 1.821 4.963 1.00 94.81 104 TYR A C 1
ATOM 835 O O . TYR A 1 104 ? -4.368 1.433 3.890 1.00 94.81 104 TYR A O 1
ATOM 843 N N . VAL A 1 105 ? -4.688 3.072 5.392 1.00 95.38 105 VAL A N 1
ATOM 844 C CA . VAL A 1 105 ? -4.144 4.134 4.544 1.00 95.38 105 VAL A CA 1
ATOM 845 C C . VAL A 1 105 ? -2.980 4.840 5.226 1.00 95.38 105 VAL A C 1
ATOM 847 O O . VAL A 1 105 ? -3.085 5.327 6.358 1.00 95.38 105 VAL A O 1
ATOM 850 N N . TRP A 1 106 ? -1.875 4.939 4.489 1.00 94.69 106 TRP A N 1
ATOM 851 C CA . TRP A 1 106 ? -0.668 5.657 4.877 1.00 94.69 106 TRP A CA 1
ATOM 852 C C . TRP A 1 106 ? -0.539 6.948 4.079 1.00 94.69 106 TRP A C 1
ATOM 854 O O . TRP A 1 106 ? -0.691 6.946 2.861 1.00 94.69 106 TRP A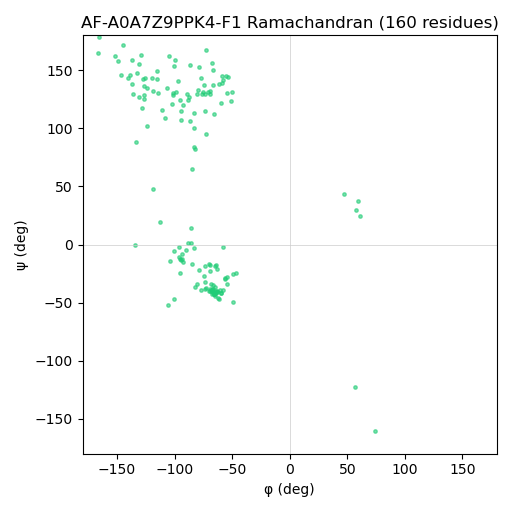 O 1
ATOM 864 N N . LYS A 1 107 ? -0.204 8.051 4.748 1.00 93.69 107 LYS A N 1
ATOM 865 C CA . LYS A 1 107 ? 0.127 9.326 4.101 1.00 93.69 107 LYS A CA 1
ATOM 866 C C . LYS A 1 107 ? 1.592 9.323 3.659 1.00 93.69 107 LYS A C 1
ATOM 868 O O . LYS A 1 107 ? 2.486 9.546 4.476 1.00 93.69 107 LYS A O 1
ATOM 873 N N . VAL A 1 108 ? 1.831 9.070 2.377 1.00 91.38 108 VAL A N 1
ATOM 874 C CA . VAL A 1 108 ? 3.162 8.877 1.778 1.00 91.38 108 VAL A CA 1
ATOM 875 C C . VAL A 1 108 ? 3.183 9.425 0.347 1.00 91.38 108 VAL A C 1
ATOM 877 O O . VAL A 1 108 ? 2.180 9.338 -0.353 1.00 91.38 108 VAL A O 1
ATOM 880 N N . ASP A 1 109 ? 4.313 9.985 -0.101 1.00 90.00 109 ASP A N 1
ATOM 881 C CA . ASP A 1 109 ? 4.522 10.297 -1.528 1.00 90.00 109 ASP A CA 1
ATOM 882 C C . ASP A 1 109 ? 4.760 8.980 -2.277 1.00 90.00 109 ASP A C 1
ATOM 884 O O . ASP A 1 109 ? 5.741 8.276 -2.003 1.00 90.00 109 ASP A O 1
ATOM 888 N N . VAL A 1 110 ? 3.834 8.627 -3.171 1.00 90.25 110 VAL A N 1
ATOM 889 C CA . VAL A 1 110 ? 3.843 7.353 -3.892 1.00 90.25 110 VAL A CA 1
ATOM 890 C C . VAL A 1 110 ? 3.460 7.528 -5.360 1.00 90.25 110 VAL A C 1
ATOM 892 O O . VAL A 1 110 ? 2.637 8.373 -5.703 1.00 90.25 110 VAL A O 1
ATOM 895 N N . ARG A 1 111 ? 4.047 6.722 -6.245 1.00 88.12 111 ARG A N 1
ATOM 896 C CA . ARG A 1 111 ? 3.718 6.686 -7.680 1.00 88.12 111 ARG A CA 1
ATOM 897 C C . ARG A 1 111 ? 3.824 5.276 -8.250 1.00 88.12 111 ARG A C 1
ATOM 899 O O . ARG A 1 111 ? 4.370 4.386 -7.598 1.00 88.12 111 ARG A O 1
ATOM 906 N N . TYR A 1 112 ? 3.382 5.100 -9.490 1.00 83.69 112 TYR A N 1
ATOM 907 C CA . TYR A 1 112 ? 3.710 3.909 -10.271 1.00 83.69 112 TYR A CA 1
ATOM 908 C C . TYR A 1 112 ? 5.123 3.994 -10.864 1.00 83.69 112 TYR A C 1
ATOM 910 O O . TYR A 1 112 ? 5.647 5.080 -11.129 1.00 83.69 112 TYR A O 1
ATOM 918 N N . ASP A 1 113 ? 5.748 2.843 -11.086 1.00 80.44 113 ASP A N 1
ATOM 919 C CA . ASP A 1 113 ? 7.070 2.727 -11.710 1.00 80.44 113 ASP A CA 1
ATOM 920 C C . ASP A 1 113 ? 7.137 3.319 -13.122 1.00 80.44 113 ASP A C 1
ATOM 922 O O . ASP A 1 113 ? 8.090 4.037 -13.432 1.00 80.44 113 ASP A O 1
ATOM 926 N N . TRP A 1 114 ? 6.111 3.082 -13.941 1.00 77.31 114 TRP A N 1
ATOM 927 C CA . TRP A 1 114 ? 5.996 3.610 -15.301 1.00 77.31 114 TRP A CA 1
ATOM 928 C C . TRP A 1 114 ? 5.745 5.125 -15.346 1.00 77.31 114 TRP A C 1
ATOM 930 O O . TRP A 1 114 ? 5.978 5.757 -16.378 1.00 77.31 114 TRP A O 1
ATOM 940 N N . ASP A 1 115 ? 5.332 5.739 -14.233 1.00 72.81 115 ASP A N 1
ATOM 941 C CA . ASP A 1 115 ? 5.094 7.180 -14.132 1.00 72.81 115 ASP A CA 1
ATOM 942 C C . ASP A 1 115 ? 6.387 7.953 -13.816 1.00 72.81 115 ASP A C 1
ATOM 944 O O . ASP A 1 115 ? 6.568 8.542 -12.749 1.00 72.81 115 ASP A O 1
ATOM 948 N N . MET A 1 116 ? 7.334 7.925 -14.752 1.00 66.69 116 MET A N 1
ATOM 949 C CA . MET A 1 116 ? 8.635 8.598 -14.607 1.00 66.69 116 MET A CA 1
ATOM 950 C C . MET A 1 116 ? 8.525 10.129 -14.644 1.00 66.69 116 MET A C 1
ATOM 952 O O . MET A 1 116 ? 9.382 10.828 -14.107 1.00 66.69 116 MET A O 1
ATOM 956 N N . GLU A 1 117 ? 7.455 10.656 -15.241 1.00 69.81 117 GLU A N 1
ATOM 957 C CA . GLU A 1 117 ? 7.167 12.093 -15.305 1.00 69.81 117 GLU A CA 1
ATOM 958 C C . GLU A 1 117 ? 6.412 12.605 -14.066 1.00 69.81 117 GLU A C 1
ATOM 960 O O . GLU A 1 117 ? 6.120 13.798 -13.989 1.00 69.81 117 GLU A O 1
ATOM 965 N N . ASN A 1 118 ? 6.137 11.733 -13.084 1.00 68.88 118 ASN A N 1
ATOM 966 C CA . ASN A 1 118 ? 5.430 12.059 -11.843 1.00 68.88 118 ASN A CA 1
ATOM 967 C C . ASN A 1 118 ? 4.025 12.655 -12.063 1.00 68.88 118 ASN A C 1
ATOM 969 O O . ASN A 1 118 ? 3.557 13.466 -11.259 1.00 68.88 118 ASN A O 1
ATOM 973 N N . LYS A 1 119 ? 3.355 12.283 -13.157 1.00 73.56 119 LYS A N 1
ATOM 974 C CA . LYS A 1 119 ? 2.014 12.768 -13.508 1.00 73.56 119 LYS A CA 1
ATOM 975 C C . LYS A 1 119 ? 0.916 12.147 -12.645 1.00 73.56 119 LYS A C 1
ATOM 977 O O . LYS A 1 119 ? -0.116 12.774 -12.444 1.00 73.56 119 LYS A O 1
ATOM 982 N N . TYR A 1 120 ? 1.146 10.945 -12.132 1.00 72.88 120 TYR A N 1
ATOM 983 C CA . TYR A 1 120 ? 0.225 10.124 -11.349 1.00 72.88 120 TYR A CA 1
ATOM 984 C C . TYR A 1 120 ? 0.791 9.860 -9.947 1.00 72.88 120 TYR A C 1
ATOM 986 O O . TYR A 1 120 ? 0.816 8.730 -9.452 1.00 72.88 120 TYR A O 1
ATOM 994 N N . ARG A 1 121 ? 1.259 10.932 -9.298 1.00 82.56 121 ARG A N 1
ATOM 995 C CA . ARG A 1 121 ? 1.653 10.916 -7.888 1.00 82.56 121 ARG A CA 1
ATOM 996 C C . ARG A 1 121 ? 0.425 10.916 -6.984 1.00 82.56 121 ARG A C 1
ATOM 998 O O . ARG A 1 121 ? -0.430 11.789 -7.092 1.00 82.56 121 ARG A O 1
ATOM 1005 N N . GLY A 1 122 ? 0.391 9.989 -6.037 1.00 87.19 122 GLY A N 1
ATOM 1006 C CA . GLY A 1 122 ? -0.523 10.019 -4.906 1.00 87.19 122 GLY A CA 1
ATOM 1007 C C . GLY A 1 122 ? 0.142 10.556 -3.646 1.00 87.19 122 GLY A C 1
ATOM 1008 O O . GLY A 1 122 ? 1.363 10.540 -3.485 1.00 87.19 122 GLY A O 1
ATOM 1009 N N . ARG A 1 123 ? -0.699 11.024 -2.726 1.00 91.44 123 ARG A N 1
ATOM 1010 C CA . ARG A 1 123 ? -0.304 11.448 -1.373 1.00 91.44 123 ARG A CA 1
ATOM 1011 C C . ARG A 1 123 ? -0.611 10.387 -0.325 1.00 91.44 123 ARG A C 1
ATOM 1013 O O . ARG A 1 123 ? -0.273 10.565 0.850 1.00 91.44 123 ARG A O 1
ATOM 1020 N N . PHE A 1 124 ? -1.282 9.318 -0.743 1.00 93.00 124 PHE A N 1
ATOM 1021 C CA . PHE A 1 124 ? -1.680 8.228 0.116 1.00 93.00 124 PHE A CA 1
ATOM 1022 C C . PHE A 1 124 ? -1.505 6.886 -0.587 1.00 93.00 124 PHE A C 1
ATOM 1024 O O . PHE A 1 124 ? -1.762 6.743 -1.785 1.00 93.00 124 PHE A O 1
ATOM 1031 N N . LEU A 1 125 ? -1.099 5.900 0.203 1.00 93.19 125 LEU A N 1
ATOM 1032 C CA . LEU A 1 125 ? -1.064 4.497 -0.167 1.00 93.19 125 LEU A CA 1
ATOM 1033 C C . LEU A 1 125 ? -2.130 3.771 0.649 1.00 93.19 125 LEU A C 1
ATOM 1035 O O . LEU A 1 125 ? -2.038 3.731 1.876 1.00 93.19 125 LEU A O 1
ATOM 1039 N N . ALA A 1 126 ? -3.133 3.222 -0.024 1.00 92.81 126 ALA A N 1
ATOM 1040 C CA . ALA A 1 126 ? -4.162 2.391 0.583 1.00 92.81 126 ALA A CA 1
ATOM 1041 C C . ALA A 1 126 ? -3.825 0.916 0.350 1.00 92.81 126 ALA A C 1
ATOM 1043 O O . ALA A 1 126 ? -3.529 0.524 -0.777 1.00 92.81 126 ALA A O 1
ATOM 1044 N N . VAL A 1 127 ? -3.875 0.103 1.405 1.00 93.12 127 VAL A N 1
ATOM 1045 C CA . VAL A 1 127 ? -3.629 -1.346 1.345 1.00 93.12 127 VAL A CA 1
ATOM 1046 C C . VAL A 1 127 ? -4.809 -2.080 1.972 1.00 93.12 127 VAL A C 1
ATOM 1048 O O . VAL A 1 127 ? -5.158 -1.802 3.122 1.00 93.12 127 VAL A O 1
ATOM 1051 N N . SER A 1 128 ? -5.418 -3.005 1.230 1.00 92.44 128 SER A N 1
ATOM 1052 C CA . SER A 1 128 ? -6.447 -3.903 1.760 1.00 92.44 128 SER A CA 1
ATOM 1053 C C . SER A 1 128 ? -5.852 -5.269 2.075 1.00 92.44 128 SER A C 1
ATOM 1055 O O . SER A 1 128 ? -4.851 -5.700 1.490 1.00 92.44 128 SER A O 1
ATOM 1057 N N . PHE A 1 129 ? -6.476 -5.967 3.020 1.00 90.94 129 PHE A N 1
ATOM 1058 C CA . PHE A 1 129 ? -6.026 -7.274 3.484 1.00 90.94 129 PHE A CA 1
ATOM 1059 C C . PHE A 1 129 ? -7.157 -8.294 3.389 1.00 90.94 129 PHE A C 1
ATOM 1061 O O . PHE A 1 129 ? -8.321 -7.996 3.642 1.00 90.94 129 PHE A O 1
ATOM 1068 N N . LYS A 1 130 ? -6.809 -9.529 3.030 1.00 88.12 130 LYS A N 1
ATOM 1069 C CA . LYS A 1 130 ? -7.732 -10.668 3.052 1.00 88.12 130 LYS A CA 1
ATOM 1070 C C . LYS A 1 130 ? -8.009 -11.095 4.494 1.00 88.12 130 LYS A C 1
ATOM 1072 O O . LYS A 1 130 ? -7.255 -10.776 5.411 1.00 88.12 130 LYS A O 1
ATOM 1077 N N . TYR A 1 131 ? -9.018 -11.947 4.678 1.00 85.88 131 TYR A N 1
ATOM 1078 C CA . TYR A 1 131 ? -9.354 -12.547 5.980 1.00 85.88 131 TYR A CA 1
ATOM 1079 C C . TYR A 1 131 ? -8.176 -13.284 6.650 1.00 85.88 131 TYR A C 1
ATOM 1081 O O . TYR A 1 131 ? -8.120 -13.390 7.871 1.00 85.88 131 TYR A O 1
ATOM 1089 N N . ASN A 1 132 ? -7.232 -13.804 5.858 1.00 87.38 132 ASN A N 1
ATOM 1090 C CA . ASN A 1 132 ? -6.024 -14.478 6.338 1.00 87.38 132 ASN A CA 1
ATOM 1091 C C . ASN A 1 132 ? -4.867 -13.505 6.635 1.00 87.38 132 ASN A C 1
ATOM 1093 O O . ASN A 1 132 ? -3.731 -13.954 6.767 1.00 87.38 132 ASN A O 1
ATOM 1097 N N . LYS A 1 133 ? -5.152 -12.197 6.712 1.00 90.62 133 LYS A N 1
ATOM 1098 C CA . LYS A 1 133 ? -4.206 -11.122 7.043 1.00 90.62 133 LYS A CA 1
ATOM 1099 C C . LYS A 1 133 ? -3.027 -11.024 6.081 1.00 90.62 133 LYS A C 1
ATOM 1101 O O . LYS A 1 133 ? -1.898 -10.742 6.468 1.00 90.62 133 LYS A O 1
ATOM 1106 N N . ARG A 1 134 ? -3.281 -11.256 4.797 1.00 90.94 134 ARG A N 1
ATOM 1107 C CA . ARG A 1 134 ? -2.302 -11.043 3.723 1.00 90.94 134 ARG A CA 1
ATOM 1108 C C . ARG A 1 134 ? -2.789 -9.940 2.807 1.00 90.94 134 ARG A C 1
ATOM 1110 O O . ARG A 1 134 ? -4.000 -9.781 2.650 1.00 90.94 134 ARG A O 1
ATOM 1117 N N . VAL A 1 135 ? -1.858 -9.197 2.216 1.00 90.69 135 VAL A N 1
ATOM 1118 C CA . VAL A 1 135 ? -2.171 -8.139 1.249 1.00 90.69 135 VAL A CA 1
ATOM 1119 C C . VAL A 1 135 ? -3.120 -8.696 0.189 1.00 90.69 135 VAL A C 1
ATOM 1121 O O . VAL A 1 135 ? -2.915 -9.796 -0.334 1.00 90.69 135 VAL A O 1
ATOM 1124 N N . ASN A 1 136 ? -4.191 -7.955 -0.070 1.00 88.44 136 ASN A N 1
ATOM 1125 C CA . ASN A 1 136 ? -5.186 -8.262 -1.085 1.00 88.44 136 ASN A CA 1
ATOM 1126 C C . ASN A 1 136 ? -5.029 -7.338 -2.287 1.00 88.44 136 ASN A C 1
ATOM 1128 O O . ASN A 1 136 ? -4.922 -7.821 -3.408 1.00 88.44 136 ASN A O 1
ATOM 1132 N N . ASP A 1 137 ? -4.994 -6.035 -2.021 1.00 87.94 137 ASP A N 1
ATOM 1133 C CA . ASP A 1 137 ? -4.937 -4.990 -3.032 1.00 87.94 137 ASP A CA 1
ATOM 1134 C C . ASP A 1 137 ? -4.171 -3.765 -2.511 1.00 87.94 137 ASP A C 1
ATOM 1136 O O . ASP A 1 137 ? -4.036 -3.558 -1.299 1.00 87.94 137 ASP A O 1
ATOM 1140 N N . VAL A 1 138 ? -3.657 -2.960 -3.442 1.00 88.62 138 VAL A N 1
ATOM 1141 C CA . VAL A 1 138 ? -2.984 -1.690 -3.172 1.00 88.62 138 VAL A CA 1
ATOM 1142 C C . VAL A 1 138 ? -3.462 -0.654 -4.166 1.00 88.62 138 VAL A C 1
ATOM 1144 O O . VAL A 1 138 ? -3.392 -0.850 -5.375 1.00 88.62 138 VAL A O 1
ATOM 1147 N N . THR A 1 139 ? -3.864 0.494 -3.639 1.00 87.94 139 THR A N 1
ATOM 1148 C CA . THR A 1 139 ? -4.328 1.623 -4.434 1.00 87.94 139 THR A CA 1
ATOM 1149 C C . THR A 1 139 ? -3.549 2.882 -4.063 1.00 87.94 139 THR A C 1
ATOM 1151 O O . THR A 1 139 ? -3.325 3.183 -2.888 1.00 87.94 139 THR A O 1
ATOM 1154 N N . ILE A 1 140 ? -3.138 3.638 -5.081 1.00 89.38 140 ILE A N 1
ATOM 1155 C CA . ILE A 1 140 ? -2.564 4.977 -4.928 1.00 89.38 140 ILE A CA 1
ATOM 1156 C C . ILE A 1 140 ? -3.698 6.002 -4.952 1.00 89.38 140 ILE A C 1
ATOM 1158 O O . ILE A 1 140 ? -4.511 5.996 -5.875 1.00 89.38 140 ILE A O 1
ATOM 1162 N N . LEU A 1 141 ? -3.729 6.904 -3.969 1.00 89.38 141 LEU A N 1
ATOM 1163 C CA . LEU A 1 141 ? -4.752 7.944 -3.863 1.00 89.38 141 LEU A CA 1
ATOM 1164 C C . LEU A 1 141 ? -4.107 9.334 -3.797 1.00 89.38 141 LEU A C 1
ATOM 1166 O O . LEU A 1 141 ? -3.153 9.568 -3.048 1.00 89.38 141 LEU A O 1
ATOM 1170 N N . GLU A 1 142 ? -4.639 10.281 -4.567 1.00 90.25 142 GLU A N 1
ATOM 1171 C CA . GLU A 1 142 ? -4.242 11.695 -4.498 1.00 90.25 142 GLU A CA 1
ATOM 1172 C C . GLU A 1 142 ? -4.860 12.392 -3.275 1.00 90.25 142 GLU A C 1
ATOM 1174 O O . GLU A 1 142 ? -4.192 13.158 -2.573 1.00 90.25 142 GLU A O 1
ATOM 1179 N N . GLU A 1 143 ? -6.113 12.051 -2.978 1.00 90.75 143 GLU A N 1
ATOM 1180 C CA . GLU A 1 143 ? -6.903 12.561 -1.861 1.00 90.75 143 GLU A CA 1
ATOM 1181 C C . GLU A 1 143 ? -7.541 11.398 -1.096 1.00 90.75 143 GLU A C 1
ATOM 1183 O O . GLU A 1 143 ? -7.742 10.317 -1.647 1.00 90.75 143 GLU A O 1
ATOM 1188 N N . LEU A 1 144 ? -7.854 11.608 0.184 1.00 89.00 144 LEU A N 1
ATOM 1189 C CA . LEU A 1 144 ? -8.563 10.604 0.975 1.00 89.00 144 LEU A CA 1
ATOM 1190 C C . LEU A 1 144 ? -10.033 10.548 0.541 1.00 89.00 144 LEU A C 1
ATOM 1192 O O . LEU A 1 144 ? -10.690 11.592 0.539 1.00 89.00 144 LEU A O 1
ATOM 1196 N N . PRO A 1 145 ? -10.575 9.355 0.244 1.00 83.12 145 PRO A N 1
ATOM 1197 C CA . PRO A 1 145 ? -12.009 9.176 0.092 1.00 83.12 145 PRO A CA 1
ATOM 1198 C C . PRO A 1 145 ? -12.778 9.694 1.326 1.00 83.12 145 PRO A C 1
ATOM 1200 O O . PRO A 1 145 ? -12.277 9.581 2.452 1.00 83.12 145 PRO A O 1
ATOM 1203 N N . PRO A 1 146 ? -13.975 10.277 1.138 1.00 81.38 146 PRO A N 1
ATOM 1204 C CA . PRO A 1 146 ? -14.704 11.005 2.184 1.00 81.38 146 PRO A CA 1
ATOM 1205 C C . PRO A 1 146 ? -15.168 10.136 3.363 1.00 81.38 146 PRO A C 1
ATOM 1207 O O . PRO A 1 146 ? -15.472 10.658 4.431 1.00 81.38 146 PRO A O 1
ATOM 1210 N N . ASP A 1 147 ? -15.225 8.824 3.174 1.00 84.19 147 ASP A N 1
ATOM 1211 C CA . ASP A 1 147 ? -15.600 7.795 4.144 1.00 84.19 147 ASP A CA 1
ATOM 1212 C C . ASP A 1 147 ? -14.419 7.268 4.980 1.00 84.19 147 ASP A C 1
ATOM 1214 O O . ASP A 1 147 ? -14.604 6.416 5.853 1.00 84.19 147 ASP A O 1
ATOM 1218 N N . ASN A 1 148 ? -13.207 7.796 4.782 1.00 87.94 148 ASN A N 1
ATOM 1219 C CA . ASN A 1 148 ? -12.072 7.443 5.627 1.00 87.94 148 ASN A CA 1
ATOM 1220 C C . ASN A 1 148 ? -12.226 8.001 7.043 1.00 87.94 148 ASN A C 1
ATOM 1222 O O . ASN A 1 148 ? -12.460 9.188 7.271 1.00 87.94 148 ASN A O 1
ATOM 1226 N N . THR A 1 149 ? -11.990 7.132 8.015 1.00 93.44 149 THR A N 1
ATOM 1227 C CA . THR A 1 149 ? -11.947 7.445 9.436 1.00 93.44 149 THR A CA 1
ATOM 1228 C C . THR A 1 149 ? -10.488 7.551 9.895 1.00 93.44 149 THR A C 1
ATOM 1230 O O . THR A 1 149 ? -9.698 6.634 9.652 1.00 93.44 149 THR A O 1
ATOM 1233 N N . PRO A 1 150 ? -10.090 8.639 10.577 1.00 94.31 150 PRO A N 1
ATOM 1234 C CA . PRO A 1 150 ? -8.774 8.735 11.198 1.00 94.31 150 PRO A CA 1
ATOM 1235 C C . PRO A 1 150 ? -8.582 7.655 12.263 1.00 94.31 150 PRO A C 1
ATOM 1237 O O . PRO A 1 150 ? -9.469 7.418 13.082 1.00 94.31 150 PRO A O 1
ATOM 1240 N N . ILE A 1 151 ? -7.402 7.043 12.298 1.00 93.88 151 ILE A N 1
ATOM 1241 C CA . ILE A 1 151 ? -7.021 6.121 13.367 1.00 93.88 151 ILE A CA 1
ATOM 1242 C C . ILE A 1 151 ? -6.375 6.955 14.490 1.00 93.88 151 ILE A C 1
ATOM 1244 O O . ILE A 1 151 ? -5.391 7.658 14.224 1.00 93.88 151 ILE A O 1
ATOM 1248 N N . PRO A 1 152 ? -6.868 6.888 15.742 1.00 92.12 152 PRO A N 1
ATOM 1249 C CA . PRO A 1 152 ? -6.298 7.629 16.872 1.00 92.12 152 PRO A CA 1
ATOM 1250 C C . PRO A 1 152 ? -4.832 7.282 17.1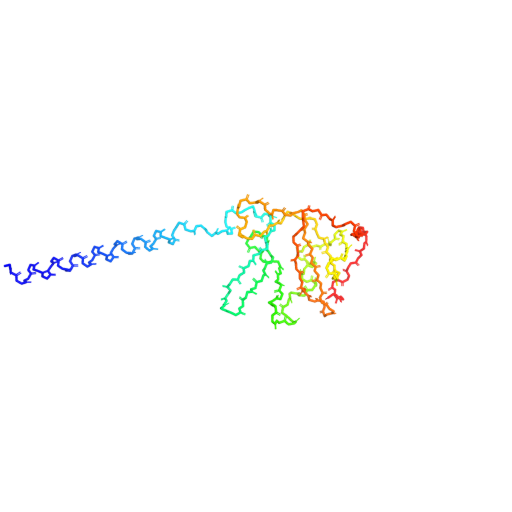23 1.00 92.12 152 PRO A C 1
ATOM 1252 O O . PRO A 1 152 ? -4.461 6.109 17.032 1.00 92.12 152 PRO A O 1
ATOM 1255 N N . ALA A 1 153 ? -4.006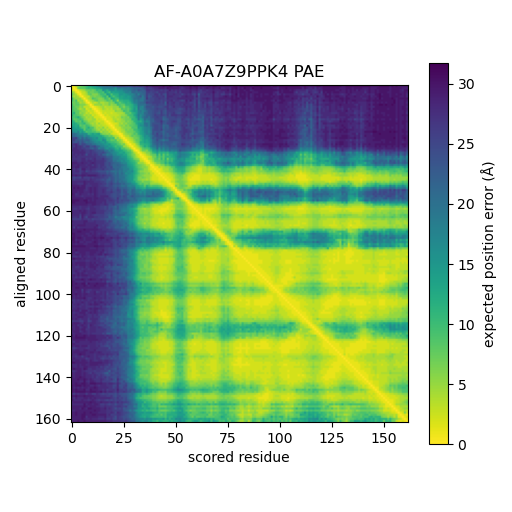 8.288 17.433 1.00 86.75 153 ALA A N 1
ATOM 1256 C CA . ALA A 1 153 ? -2.545 8.187 17.494 1.00 86.75 153 ALA A CA 1
ATOM 1257 C C . ALA A 1 153 ? -2.030 7.070 18.422 1.00 86.75 153 ALA A C 1
ATOM 1259 O O . ALA A 1 153 ? -1.016 6.433 18.145 1.00 86.75 153 ALA A O 1
ATOM 1260 N N . GLU A 1 154 ? -2.782 6.857 19.490 1.00 87.56 154 GLU A N 1
ATOM 1261 C CA . GLU A 1 154 ? -2.605 5.924 20.591 1.00 87.56 154 GLU A CA 1
ATOM 1262 C C . GLU A 1 154 ? -3.103 4.501 20.301 1.00 87.56 154 GLU A C 1
ATOM 1264 O O . GLU A 1 154 ? -2.971 3.626 21.150 1.00 87.56 154 GLU A O 1
ATOM 1269 N N . THR A 1 155 ? -3.690 4.254 19.125 1.00 85.94 155 THR A N 1
ATOM 1270 C CA . THR A 1 155 ? -4.154 2.912 18.750 1.00 85.94 155 THR A CA 1
ATOM 1271 C C . THR A 1 155 ? -2.955 1.982 18.614 1.00 85.94 155 THR A C 1
ATOM 1273 O O . THR A 1 155 ? -2.144 2.137 17.694 1.00 85.94 155 THR A O 1
ATOM 1276 N N . GLU A 1 156 ? -2.863 1.011 19.517 1.00 83.56 156 GLU A N 1
ATOM 1277 C CA . GLU A 1 156 ? -1.855 -0.040 19.467 1.00 83.56 156 GLU A CA 1
ATOM 1278 C C . GLU A 1 156 ? -2.259 -1.124 18.468 1.00 83.56 156 GLU A C 1
ATOM 1280 O O . GLU A 1 156 ? -3.391 -1.610 18.457 1.00 83.56 156 GLU A O 1
ATOM 1285 N N . PHE A 1 157 ? -1.303 -1.513 17.630 1.00 84.06 157 PHE A N 1
ATOM 1286 C CA . PHE A 1 157 ? -1.426 -2.659 16.743 1.00 84.06 157 PHE A CA 1
ATOM 1287 C C . PHE A 1 157 ? -0.518 -3.759 17.279 1.00 84.06 157 PHE A C 1
ATOM 1289 O O . PHE A 1 157 ? 0.705 -3.642 17.205 1.00 84.06 157 PHE A O 1
ATOM 1296 N N . ASP A 1 158 ? -1.112 -4.818 17.827 1.00 85.00 158 ASP A N 1
ATOM 1297 C CA . ASP A 1 158 ? -0.360 -5.997 18.247 1.00 85.00 158 ASP A CA 1
ATOM 1298 C C . ASP A 1 158 ? 0.108 -6.777 17.014 1.00 85.00 158 ASP A C 1
ATOM 1300 O O . ASP A 1 158 ? -0.623 -7.601 16.462 1.00 85.00 158 ASP A O 1
ATOM 1304 N N . LEU A 1 159 ? 1.341 -6.503 16.588 1.00 81.44 159 LEU A N 1
ATOM 1305 C CA . LEU A 1 159 ? 1.961 -7.108 15.412 1.00 81.44 159 LEU A CA 1
ATOM 1306 C C . LEU A 1 159 ? 2.140 -8.628 15.527 1.00 81.44 159 LEU A C 1
ATOM 1308 O O . LEU A 1 159 ? 2.293 -9.275 14.498 1.00 81.44 159 LEU A O 1
ATOM 1312 N N . GLU A 1 160 ? 2.153 -9.209 16.731 1.00 77.56 160 GLU A N 1
ATOM 1313 C CA . GLU A 1 160 ? 2.224 -10.670 16.897 1.00 77.56 160 GLU A CA 1
ATOM 1314 C C . GLU A 1 160 ? 0.869 -11.339 16.666 1.00 77.56 160 GLU A C 1
ATOM 1316 O O . GLU A 1 160 ? 0.799 -12.522 16.332 1.00 77.56 160 GLU A O 1
ATOM 1321 N N . SER A 1 161 ? -0.211 -10.570 16.801 1.00 75.00 161 SER A N 1
ATOM 1322 C CA . SER A 1 161 ? -1.555 -11.022 16.467 1.00 75.00 161 SER A CA 1
ATOM 1323 C C . SER A 1 161 ? -1.899 -10.848 14.985 1.00 75.00 161 SER A C 1
ATOM 1325 O O . SER A 1 161 ? -2.884 -11.448 14.549 1.00 75.00 161 SER A O 1
ATOM 1327 N N . LEU A 1 162 ? -1.147 -10.033 14.225 1.00 75.38 162 LEU A N 1
ATOM 1328 C CA . LEU A 1 162 ? -1.383 -9.704 12.807 1.00 75.38 162 LEU A CA 1
ATOM 1329 C C . LEU A 1 162 ? -0.809 -10.725 11.818 1.00 75.38 162 LEU A C 1
ATOM 1331 O O . LEU A 1 162 ? 0.272 -11.295 12.068 1.00 75.38 162 LEU A O 1
#

pLDDT: mean 76.38, std 15.98, range [40.12, 96.12]

Mean predicted aligned error: 12.79 Å

Nearest PDB structures (foldseek):
  7yth-assembly1_B  TM=3.151E-01  e=3.036E+00  Nostoc flagelliforme CCNUN1
  5f6c-assembly1_B  TM=4.495E-01  e=9.747E+00  Escherichia coli K-12
  6g63-assembly1_L  TM=2.343E-01  e=3.432E+00  Escherichia coli K-12
  2bx2-assembly1_L  TM=2.200E-01  e=4.961E+00  Escherichia coli
  5c0w-assembly1_C  TM=1.789E-01  e=3.881E+00  Saccharomyces cerevisiae S288C

Secondary structure (DSSP, 8-state):
--HHHHHHHHHHHHHHHHHHHHHHHHHHHHH---GGGSS-TTSEEEEEEEEETTEEEEEEEETTEEEEEPPPTT-TT-SPBHHHHHHHH-S-SEEEEETTEEEEEEEEEEEETT-TT-TT-EEEEEEEE-TTSBEEEEEEESS--TTPEEPPTT----TTT-